Protein AF-A0A3D0X3W5-F1 (afdb_monomer)

Solvent-accessible surface area (backbone atoms only — not comparable to full-atom values): 6819 Å² total; per-residue (Å²): 112,70,69,60,53,52,52,52,54,51,53,51,52,52,50,51,52,54,49,51,54,51,54,53,48,51,68,73,66,61,70,88,71,63,68,66,30,57,58,41,32,69,67,44,83,72,70,56,73,40,77,60,77,34,91,24,47,62,56,44,21,42,41,40,65,72,37,88,87,43,68,47,43,46,47,70,92,48,42,68,76,37,10,48,55,40,9,67,75,59,74,47,81,52,63,89,68,78,87,84,75,88,77,74,86,69,84,76,78,92,77,131

pLDDT: mean 82.41, std 9.09, range [55.47, 95.81]

Structure (mmCIF, N/CA/C/O backbone):
data_AF-A0A3D0X3W5-F1
#
_entry.id   AF-A0A3D0X3W5-F1
#
loop_
_atom_site.group_PDB
_atom_site.id
_atom_site.type_symbol
_atom_site.label_atom_id
_atom_site.label_alt_id
_atom_site.label_comp_id
_atom_site.label_asym_id
_atom_site.label_entity_id
_atom_site.label_seq_id
_atom_site.pdbx_PDB_ins_code
_atom_site.Cartn_x
_atom_site.Cartn_y
_atom_site.Cartn_z
_atom_site.occupancy
_atom_site.B_iso_or_equiv
_atom_site.auth_seq_id
_atom_site.auth_comp_id
_atom_site.auth_asym_id
_atom_site.auth_atom_id
_atom_site.pdbx_PDB_model_num
ATOM 1 N N . MET A 1 1 ? 36.305 -11.140 -34.560 1.00 62.81 1 MET A N 1
ATOM 2 C CA . MET A 1 1 ? 35.944 -9.708 -34.452 1.00 62.81 1 MET A CA 1
ATOM 3 C C . MET A 1 1 ? 34.606 -9.426 -35.133 1.00 62.81 1 MET A C 1
ATOM 5 O O . MET A 1 1 ? 33.685 -9.009 -34.451 1.00 62.81 1 MET A O 1
ATOM 9 N N . GLU A 1 2 ? 34.438 -9.756 -36.416 1.00 80.56 2 GLU A N 1
ATOM 10 C CA . GLU A 1 2 ? 33.206 -9.488 -37.187 1.00 80.56 2 GLU A CA 1
ATOM 11 C C . GLU A 1 2 ? 31.929 -10.145 -36.622 1.00 80.56 2 GLU A C 1
ATOM 13 O O . GLU A 1 2 ? 30.927 -9.471 -36.397 1.00 80.56 2 GLU A O 1
ATOM 18 N N . LYS A 1 3 ? 31.982 -11.438 -36.263 1.00 85.44 3 LYS A N 1
ATOM 19 C CA . LYS A 1 3 ? 30.829 -12.138 -35.660 1.00 85.44 3 LYS A CA 1
ATOM 20 C C . LYS A 1 3 ? 30.386 -11.551 -34.312 1.00 85.44 3 LYS A C 1
ATOM 22 O O . LYS A 1 3 ? 29.204 -11.594 -33.995 1.00 85.44 3 LYS A O 1
ATOM 27 N N . ALA A 1 4 ? 31.317 -10.994 -33.534 1.00 85.94 4 ALA A N 1
ATOM 28 C CA . ALA A 1 4 ? 31.004 -10.398 -32.235 1.00 85.94 4 ALA A CA 1
ATOM 29 C C . ALA A 1 4 ? 30.229 -9.080 -32.390 1.00 85.94 4 ALA A C 1
ATOM 31 O O . ALA A 1 4 ? 29.262 -8.858 -31.669 1.00 85.94 4 ALA A O 1
ATOM 32 N N . MET A 1 5 ? 30.587 -8.249 -33.375 1.00 86.38 5 MET A N 1
ATOM 33 C CA . MET A 1 5 ? 29.818 -7.042 -33.701 1.00 86.38 5 MET A CA 1
ATOM 34 C C . MET A 1 5 ? 28.397 -7.373 -34.168 1.00 86.38 5 MET A C 1
ATOM 36 O O . MET A 1 5 ? 27.447 -6.724 -33.741 1.00 86.38 5 MET A O 1
ATOM 40 N N . LEU A 1 6 ? 28.244 -8.405 -35.002 1.00 91.69 6 LEU A N 1
ATOM 41 C CA . LEU A 1 6 ? 26.942 -8.828 -35.523 1.00 91.69 6 LEU A CA 1
ATOM 42 C C . LEU A 1 6 ? 25.993 -9.257 -34.391 1.00 91.69 6 LEU A C 1
ATOM 44 O O . LEU A 1 6 ? 24.839 -8.838 -34.360 1.00 91.69 6 LEU A O 1
ATOM 48 N N . ILE A 1 7 ? 26.500 -10.013 -33.411 1.00 92.88 7 ILE A N 1
ATOM 49 C CA . ILE A 1 7 ? 25.741 -10.419 -32.216 1.00 92.88 7 ILE A CA 1
ATOM 50 C C . ILE A 1 7 ? 25.281 -9.200 -31.405 1.00 92.88 7 ILE A C 1
ATOM 52 O O . ILE A 1 7 ? 24.125 -9.145 -30.992 1.00 92.88 7 ILE A O 1
ATOM 56 N N . ILE A 1 8 ? 26.155 -8.208 -31.206 1.00 93.44 8 ILE A N 1
ATOM 57 C CA . ILE A 1 8 ? 25.822 -6.985 -30.459 1.00 93.44 8 ILE A CA 1
ATOM 58 C C . ILE A 1 8 ? 24.713 -6.204 -31.172 1.00 93.44 8 ILE A C 1
ATOM 60 O O . ILE A 1 8 ? 23.746 -5.799 -30.532 1.00 93.44 8 ILE A O 1
ATOM 64 N N . VAL A 1 9 ? 24.806 -6.040 -32.493 1.00 94.00 9 VAL A N 1
ATOM 65 C CA . VAL A 1 9 ? 23.787 -5.329 -33.282 1.00 94.00 9 VAL A CA 1
ATOM 66 C C . VAL A 1 9 ? 22.436 -6.040 -33.215 1.00 94.00 9 VAL A C 1
ATOM 68 O O . VAL A 1 9 ? 21.415 -5.385 -33.012 1.00 94.00 9 VAL A O 1
ATOM 71 N N . VAL A 1 10 ? 22.416 -7.372 -33.325 1.00 94.31 10 VAL A N 1
ATOM 72 C CA . VAL A 1 10 ? 21.169 -8.146 -33.215 1.00 94.31 10 VAL A CA 1
ATOM 73 C C . VAL A 1 10 ? 20.562 -8.016 -31.817 1.00 94.31 10 VAL A C 1
ATOM 75 O O . VAL A 1 10 ? 19.370 -7.744 -31.703 1.00 94.31 10 VAL A O 1
ATOM 78 N N . LEU A 1 11 ? 21.359 -8.141 -30.753 1.00 94.06 11 LEU A N 1
ATOM 79 C CA . LEU A 1 11 ? 20.872 -8.010 -29.374 1.00 94.06 11 LEU A CA 1
ATOM 80 C C . LEU A 1 11 ? 20.316 -6.611 -29.082 1.00 94.06 11 LEU A C 1
ATOM 82 O O . LEU A 1 11 ? 19.251 -6.492 -28.478 1.00 94.06 11 LEU A O 1
ATOM 86 N N . VAL A 1 12 ? 20.995 -5.559 -29.547 1.00 94.75 12 VAL A N 1
ATOM 87 C CA . VAL A 1 12 ? 20.523 -4.173 -29.401 1.00 94.75 12 VAL A CA 1
ATOM 88 C C . VAL A 1 12 ? 19.244 -3.947 -30.203 1.00 94.75 12 VAL A C 1
ATOM 90 O O . VAL A 1 12 ? 18.305 -3.350 -29.683 1.00 94.75 12 VAL A O 1
ATOM 93 N N . GLY A 1 13 ? 19.164 -4.456 -31.435 1.00 94.94 13 GLY A N 1
ATOM 94 C CA . GLY A 1 13 ? 17.965 -4.339 -32.268 1.00 94.94 13 GLY A CA 1
ATOM 95 C C . GLY A 1 13 ? 16.754 -5.022 -31.636 1.00 94.94 13 GLY A C 1
ATOM 96 O O . GLY A 1 13 ? 15.687 -4.422 -31.527 1.00 94.94 13 GLY A O 1
ATOM 97 N N . VAL A 1 14 ? 16.933 -6.246 -31.141 1.00 95.50 14 VAL A N 1
ATOM 98 C CA . VAL A 1 14 ? 15.883 -6.993 -30.439 1.00 95.50 14 VAL A CA 1
ATOM 99 C C . VAL A 1 14 ? 15.455 -6.262 -29.162 1.00 95.50 14 VAL A C 1
ATOM 101 O O . VAL A 1 14 ? 14.260 -6.059 -28.945 1.00 95.50 14 VAL A O 1
ATOM 104 N N . GLY A 1 15 ? 16.409 -5.796 -28.350 1.00 95.31 15 GLY A N 1
ATOM 105 C CA . GLY A 1 15 ? 16.123 -5.028 -27.136 1.00 95.31 15 GLY A CA 1
ATOM 106 C C . GLY A 1 15 ? 15.373 -3.723 -27.414 1.00 95.31 15 GLY A C 1
ATOM 107 O O . GLY A 1 15 ? 14.411 -3.409 -26.716 1.00 95.31 15 GLY A O 1
ATOM 108 N N . ALA A 1 16 ? 15.754 -2.992 -28.463 1.00 95.56 16 ALA A N 1
ATOM 109 C CA . ALA A 1 16 ? 15.083 -1.759 -28.866 1.00 95.56 16 ALA A CA 1
ATOM 110 C C . ALA A 1 16 ? 13.644 -2.018 -29.332 1.00 95.56 16 ALA A C 1
ATOM 112 O O . ALA A 1 16 ? 12.732 -1.300 -28.924 1.00 95.56 16 ALA A O 1
ATOM 113 N N . VAL A 1 17 ? 13.417 -3.067 -30.129 1.00 95.81 17 VAL A N 1
ATOM 114 C CA . VAL A 1 17 ? 12.072 -3.439 -30.596 1.00 95.81 17 VAL A CA 1
ATOM 115 C C . VAL A 1 17 ? 11.173 -3.806 -29.417 1.00 95.81 17 VAL A C 1
ATOM 117 O O . VAL A 1 17 ? 10.098 -3.224 -29.270 1.00 95.81 17 VAL A O 1
ATOM 120 N N . PHE A 1 18 ? 11.615 -4.706 -28.535 1.00 94.62 18 PHE A N 1
ATOM 121 C CA . PHE A 1 18 ? 10.828 -5.078 -27.356 1.00 94.62 18 PHE A CA 1
ATOM 122 C C . PHE A 1 18 ? 10.623 -3.898 -26.399 1.00 94.62 18 PHE A C 1
ATOM 124 O O . PHE A 1 18 ? 9.524 -3.728 -25.873 1.00 94.62 18 PHE A O 1
ATOM 131 N N . GLY A 1 19 ? 11.631 -3.042 -26.221 1.00 94.88 19 GLY A N 1
ATOM 132 C CA . GLY A 1 19 ? 11.532 -1.838 -25.397 1.00 94.88 19 GLY A CA 1
ATOM 133 C C . GLY A 1 19 ? 10.482 -0.852 -25.908 1.00 94.88 19 GLY A C 1
ATOM 134 O O . GLY A 1 19 ? 9.650 -0.387 -25.132 1.00 94.88 19 GLY A O 1
ATOM 135 N N . VAL A 1 20 ? 10.461 -0.573 -27.216 1.00 95.31 20 VAL A N 1
ATOM 136 C CA . VAL A 1 20 ? 9.463 0.321 -27.830 1.00 95.31 20 VAL A CA 1
ATOM 137 C C . VAL A 1 20 ? 8.059 -0.268 -27.720 1.00 95.31 20 VAL A C 1
ATOM 139 O O . VAL A 1 20 ? 7.125 0.444 -27.350 1.00 95.31 20 VAL A O 1
ATOM 142 N N . VAL A 1 21 ? 7.899 -1.566 -27.985 1.00 94.38 21 VAL A N 1
ATOM 143 C CA . VAL A 1 21 ? 6.599 -2.244 -27.866 1.00 94.38 21 VAL A CA 1
ATOM 144 C C . VAL A 1 21 ? 6.075 -2.177 -26.428 1.00 94.38 21 VAL A C 1
ATOM 146 O O . VAL A 1 21 ? 4.917 -1.811 -26.223 1.00 94.38 21 VAL A O 1
ATOM 149 N N . LEU A 1 22 ? 6.920 -2.452 -25.428 1.00 91.88 22 LEU A N 1
ATOM 150 C CA . LEU A 1 22 ? 6.548 -2.357 -24.012 1.00 91.88 22 LEU A CA 1
ATOM 151 C C . LEU A 1 22 ? 6.230 -0.919 -23.589 1.00 91.88 22 LEU A C 1
ATOM 153 O O . LEU A 1 22 ? 5.262 -0.703 -22.865 1.00 91.88 22 LEU A O 1
ATOM 157 N N . ALA A 1 23 ? 6.987 0.073 -24.065 1.00 91.69 23 ALA A N 1
ATOM 158 C CA . ALA A 1 23 ? 6.729 1.481 -23.765 1.00 91.69 23 ALA A CA 1
ATOM 159 C C . ALA A 1 23 ? 5.373 1.950 -24.321 1.00 91.69 23 ALA A C 1
ATOM 161 O O . ALA A 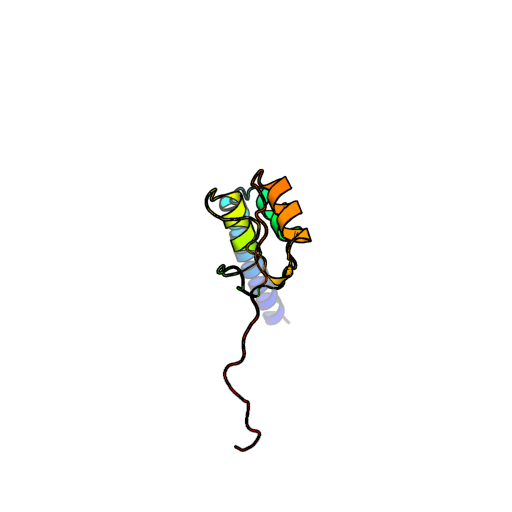1 23 ? 4.614 2.635 -23.630 1.00 91.69 23 ALA A O 1
ATOM 162 N N . LEU A 1 24 ? 5.038 1.545 -25.550 1.00 91.00 24 LEU A N 1
ATOM 163 C CA . LEU A 1 24 ? 3.740 1.836 -26.161 1.00 91.00 24 LEU A CA 1
ATOM 164 C C . LEU A 1 24 ? 2.598 1.115 -25.440 1.00 91.00 24 LEU A C 1
ATOM 166 O O . LEU A 1 24 ? 1.555 1.724 -25.197 1.00 91.00 24 LEU A O 1
ATOM 170 N N . ALA A 1 25 ? 2.796 -0.151 -25.065 1.00 88.56 25 ALA A N 1
ATOM 171 C CA . ALA A 1 25 ? 1.821 -0.904 -24.285 1.00 88.56 25 ALA A CA 1
ATOM 172 C C . ALA A 1 25 ? 1.572 -0.242 -22.922 1.00 88.56 25 ALA A C 1
ATOM 174 O O . ALA A 1 25 ? 0.423 0.024 -22.584 1.00 88.56 25 ALA A O 1
ATOM 175 N N . ASN A 1 26 ? 2.627 0.121 -22.188 1.00 86.56 26 ASN A N 1
ATOM 176 C CA . ASN A 1 26 ? 2.507 0.775 -20.885 1.00 86.56 26 ASN A CA 1
ATOM 177 C C . ASN A 1 26 ? 1.723 2.093 -20.976 1.00 8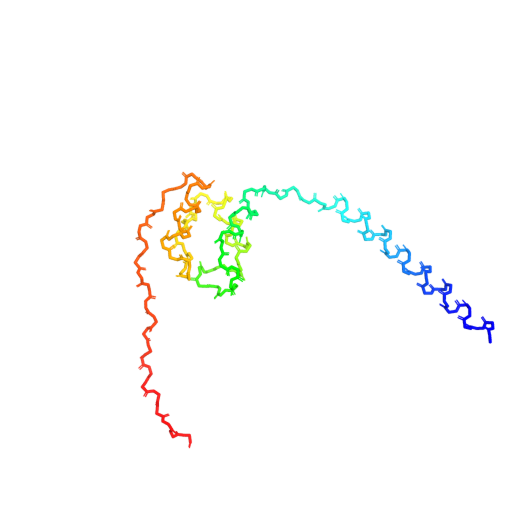6.56 26 ASN A C 1
ATOM 179 O O . ASN A 1 26 ? 0.838 2.347 -20.170 1.00 86.56 26 ASN A O 1
ATOM 183 N N . LYS A 1 27 ? 1.979 2.911 -22.005 1.00 82.56 27 LYS A N 1
ATOM 184 C CA . LYS A 1 27 ? 1.252 4.175 -22.196 1.00 82.56 27 LYS A CA 1
ATOM 185 C C . LYS A 1 27 ? -0.216 3.968 -22.583 1.00 82.56 27 LYS A C 1
ATOM 187 O O . LYS A 1 27 ? -1.060 4.769 -22.198 1.00 82.56 27 LYS A O 1
ATOM 192 N N . LYS A 1 28 ? -0.525 2.927 -23.363 1.00 80.25 28 LYS A N 1
ATOM 193 C CA . LYS A 1 28 ? -1.890 2.655 -23.842 1.00 80.25 28 LYS A CA 1
ATOM 194 C C . LYS A 1 28 ? -2.761 1.952 -22.796 1.00 80.25 28 LYS A C 1
ATOM 196 O O . LYS A 1 28 ? -3.965 2.177 -22.782 1.00 80.25 28 LYS A O 1
ATOM 201 N N . PHE A 1 29 ? -2.163 1.124 -21.942 1.00 75.56 29 PHE A N 1
ATOM 202 C CA . PHE A 1 29 ? -2.845 0.382 -20.877 1.00 75.56 29 PHE A CA 1
ATOM 203 C C . PHE A 1 29 ? -2.656 1.003 -19.488 1.00 75.56 29 PHE A C 1
ATOM 205 O O . PHE A 1 29 ? -2.986 0.363 -18.494 1.00 75.56 29 PHE A O 1
ATOM 212 N N . ALA A 1 30 ? -2.139 2.234 -19.407 1.00 67.94 30 ALA A N 1
ATOM 213 C CA . ALA A 1 30 ? -2.075 2.981 -18.159 1.00 67.94 30 ALA A CA 1
ATOM 214 C C . ALA A 1 30 ? -3.503 3.214 -17.642 1.00 67.94 30 ALA A C 1
ATOM 216 O O . ALA A 1 30 ? -4.219 4.102 -18.105 1.00 67.94 30 ALA A O 1
ATOM 217 N N . MET A 1 31 ? -3.927 2.362 -16.713 1.00 65.44 31 MET A N 1
ATOM 218 C CA . MET A 1 31 ? -5.196 2.486 -16.017 1.00 65.44 31 MET A CA 1
ATOM 219 C C . MET A 1 31 ? -5.094 3.656 -15.040 1.00 65.44 31 MET A C 1
ATOM 221 O O . MET A 1 31 ? -4.088 3.798 -14.345 1.00 65.44 31 MET A O 1
ATOM 225 N N . ALA A 1 32 ? -6.115 4.511 -15.005 1.00 62.50 32 ALA A N 1
ATOM 226 C CA . ALA A 1 32 ? -6.184 5.593 -14.034 1.00 62.50 32 ALA A CA 1
ATOM 227 C C . ALA A 1 32 ? -6.390 4.987 -12.640 1.00 62.50 32 ALA A C 1
ATOM 229 O O . ALA A 1 32 ? -7.506 4.631 -12.273 1.00 62.50 32 ALA A O 1
ATOM 230 N N . VAL A 1 33 ? -5.300 4.818 -11.893 1.00 63.75 33 VAL A N 1
ATOM 231 C CA . VAL A 1 33 ? -5.360 4.390 -10.494 1.00 63.75 33 VAL A CA 1
ATOM 232 C C . VAL A 1 33 ? -5.878 5.567 -9.677 1.00 63.75 33 VAL A C 1
ATOM 234 O O . VAL A 1 33 ? -5.360 6.680 -9.793 1.00 63.75 33 VAL A O 1
ATOM 237 N N . ASN A 1 34 ? -6.918 5.342 -8.874 1.00 72.44 34 ASN A N 1
ATOM 238 C CA . ASN A 1 34 ? -7.429 6.362 -7.968 1.00 72.44 34 ASN A CA 1
ATOM 239 C C . ASN A 1 34 ? -6.310 6.741 -6.972 1.00 72.44 34 ASN A C 1
ATOM 241 O O . ASN A 1 34 ? -5.810 5.853 -6.277 1.00 72.44 34 ASN A O 1
ATOM 245 N N . PRO A 1 35 ? -5.892 8.020 -6.889 1.00 78.88 35 PRO A N 1
ATOM 246 C CA . PRO A 1 35 ? -4.775 8.435 -6.035 1.00 78.88 35 PRO A CA 1
ATOM 247 C C . PRO A 1 35 ? -4.991 8.092 -4.553 1.00 78.88 35 PRO A C 1
ATOM 249 O O . PRO A 1 35 ? -4.023 7.819 -3.848 1.00 78.88 35 PRO A O 1
ATOM 252 N N . LEU A 1 36 ? -6.249 7.995 -4.106 1.00 82.19 36 LEU A N 1
ATOM 253 C CA . LEU A 1 36 ? -6.608 7.595 -2.741 1.00 82.19 36 LEU A CA 1
ATOM 254 C C . LEU A 1 36 ? -6.117 6.186 -2.380 1.00 82.19 36 LEU A C 1
ATOM 256 O O . LEU A 1 36 ? -5.790 5.920 -1.226 1.00 82.19 36 LEU A O 1
ATOM 260 N N . ILE A 1 37 ? -6.029 5.280 -3.358 1.00 85.50 37 ILE A N 1
ATOM 261 C CA . ILE A 1 37 ? -5.555 3.906 -3.140 1.00 85.50 37 ILE A CA 1
ATOM 262 C C . ILE A 1 37 ? -4.085 3.925 -2.715 1.00 85.50 37 ILE A C 1
ATOM 264 O O . ILE A 1 37 ? -3.702 3.221 -1.781 1.00 85.50 37 ILE A O 1
ATOM 268 N N . HIS A 1 38 ? -3.271 4.769 -3.355 1.00 84.31 38 HIS A N 1
ATOM 269 C CA . HIS A 1 38 ? -1.861 4.917 -3.004 1.00 84.31 38 HIS A CA 1
ATOM 270 C C . HIS A 1 38 ? -1.675 5.534 -1.617 1.00 84.31 38 HIS A C 1
ATOM 272 O O . HIS A 1 38 ? -0.855 5.041 -0.845 1.00 84.31 38 HIS A O 1
ATOM 278 N N . GLU A 1 39 ? -2.465 6.549 -1.264 1.00 85.50 39 GLU A N 1
ATOM 279 C CA . GLU A 1 39 ? -2.409 7.169 0.067 1.00 85.50 39 GLU A CA 1
ATOM 280 C C . GLU A 1 39 ? -2.748 6.164 1.178 1.00 85.50 39 GLU A C 1
ATOM 282 O O . GLU A 1 39 ? -2.045 6.067 2.187 1.00 85.50 39 GLU A O 1
ATOM 287 N N . VAL A 1 40 ? -3.782 5.345 0.969 1.00 86.00 40 VAL A N 1
ATOM 288 C CA . VAL A 1 40 ? -4.152 4.275 1.904 1.00 86.00 40 VAL A CA 1
ATOM 289 C C . VAL A 1 40 ? -3.061 3.197 1.977 1.00 86.00 40 VAL A C 1
ATOM 291 O O . VAL A 1 40 ? -2.720 2.739 3.072 1.00 86.00 40 VAL A O 1
ATOM 294 N N . GLU A 1 41 ? -2.471 2.804 0.844 1.00 85.94 41 GLU A N 1
ATOM 295 C CA . GLU A 1 41 ? -1.371 1.830 0.788 1.00 85.94 41 GLU A CA 1
ATOM 296 C C . GLU A 1 41 ? -0.117 2.298 1.541 1.00 85.94 41 GLU A C 1
ATOM 298 O O . GLU A 1 41 ? 0.564 1.486 2.175 1.00 85.94 41 GLU A O 1
ATOM 303 N N . GLU A 1 42 ? 0.200 3.591 1.507 1.00 87.25 42 GLU A N 1
ATOM 304 C CA . GLU A 1 42 ? 1.354 4.151 2.217 1.00 87.25 42 GLU A CA 1
ATOM 305 C C . GLU A 1 42 ? 1.197 4.150 3.736 1.00 87.25 42 GLU A C 1
ATOM 307 O O . GLU A 1 42 ? 2.184 3.987 4.456 1.00 87.25 42 GLU A O 1
ATOM 312 N N . ILE A 1 43 ? -0.032 4.281 4.227 1.00 87.06 43 ILE A N 1
ATOM 313 C CA . ILE A 1 43 ? -0.341 4.254 5.662 1.00 87.06 43 ILE A CA 1
ATOM 314 C C . ILE A 1 43 ? -0.360 2.818 6.199 1.00 87.06 43 ILE A C 1
ATOM 316 O O . ILE A 1 43 ? -0.104 2.580 7.384 1.0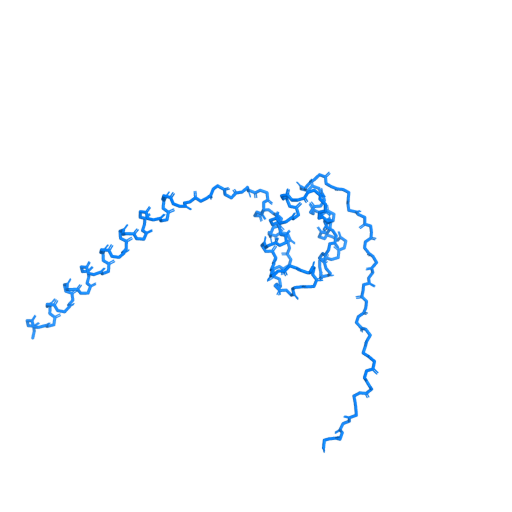0 87.06 43 ILE A O 1
ATOM 320 N N . LEU A 1 44 ? -0.647 1.844 5.335 1.00 86.00 44 LEU A N 1
ATOM 321 C CA . LEU A 1 44 ? -0.605 0.430 5.682 1.00 86.00 44 LEU A CA 1
ATOM 322 C C . LEU A 1 44 ? 0.838 -0.026 5.974 1.00 86.00 44 LEU A C 1
ATOM 324 O O . LEU A 1 44 ? 1.785 0.404 5.323 1.00 86.00 44 LEU A O 1
ATOM 328 N N . PRO A 1 45 ? 1.041 -0.991 6.889 1.00 83.25 45 PRO A N 1
ATOM 329 C CA . PRO A 1 45 ? 2.376 -1.453 7.288 1.00 83.25 45 PRO A CA 1
ATOM 330 C C . PRO A 1 45 ? 3.125 -2.275 6.214 1.00 83.25 45 PRO A C 1
ATOM 332 O O . PRO A 1 45 ? 4.133 -2.901 6.529 1.00 83.25 45 PRO A O 1
ATOM 335 N N . LYS A 1 46 ? 2.618 -2.341 4.970 1.00 84.94 46 LYS A N 1
ATOM 336 C CA . LYS A 1 46 ? 3.176 -3.061 3.799 1.00 84.94 46 LYS A CA 1
ATOM 337 C C . LYS A 1 46 ? 3.632 -4.510 4.051 1.00 84.94 46 LYS A C 1
ATOM 339 O O . LYS A 1 46 ? 4.410 -5.067 3.286 1.00 84.94 46 LYS A O 1
ATOM 344 N N . GLY A 1 47 ? 3.102 -5.159 5.088 1.00 81.56 47 GLY A N 1
ATOM 345 C CA . GLY A 1 47 ? 3.551 -6.481 5.534 1.00 81.56 47 GLY A CA 1
ATOM 346 C C . GLY A 1 47 ? 3.002 -7.676 4.749 1.00 81.56 47 GLY A C 1
ATOM 347 O O . GLY A 1 47 ? 3.330 -8.800 5.105 1.00 81.56 47 GLY A O 1
ATOM 348 N N . GLN A 1 48 ? 2.128 -7.463 3.753 1.00 84.94 48 GLN A N 1
ATOM 349 C CA . GLN A 1 48 ? 1.544 -8.506 2.880 1.00 84.94 48 GLN A CA 1
ATOM 350 C C . GLN A 1 48 ? 1.055 -9.771 3.625 1.00 84.94 48 GLN A C 1
ATOM 352 O O . GLN A 1 48 ? 1.114 -10.884 3.117 1.00 84.94 48 GLN A O 1
ATOM 357 N N . CYS A 1 49 ? 0.564 -9.601 4.856 1.00 87.62 49 CYS A N 1
ATOM 358 C CA . CYS A 1 49 ? 0.306 -10.710 5.778 1.00 87.62 49 CYS A CA 1
ATOM 359 C C . CYS A 1 49 ? -1.030 -11.439 5.559 1.00 87.62 49 CYS A C 1
ATOM 361 O O . CYS A 1 49 ? -1.287 -12.442 6.216 1.00 87.62 49 CYS A O 1
ATOM 363 N N . GLY A 1 50 ? -1.919 -10.907 4.713 1.00 83.81 50 GLY A N 1
ATOM 364 C CA . GLY A 1 50 ? -3.230 -11.500 4.424 1.00 83.81 50 GLY A CA 1
ATOM 365 C C . GLY A 1 50 ? -4.218 -11.554 5.599 1.00 83.81 50 GLY A C 1
ATOM 366 O O . GLY A 1 50 ? -5.321 -12.067 5.441 1.00 83.81 50 GLY A O 1
ATOM 367 N N . ALA A 1 51 ? -3.877 -11.005 6.771 1.00 83.62 51 ALA A N 1
ATOM 368 C CA . ALA A 1 51 ? -4.718 -11.080 7.971 1.00 83.62 51 ALA A CA 1
ATOM 369 C C . ALA A 1 51 ? -6.081 -10.370 7.826 1.00 83.62 51 ALA A C 1
ATOM 371 O O . ALA A 1 51 ? -7.017 -10.679 8.560 1.00 83.62 51 ALA A O 1
ATOM 372 N N . CYS A 1 52 ? -6.190 -9.437 6.877 1.00 83.31 52 CYS A N 1
ATOM 373 C CA . CYS A 1 52 ? -7.428 -8.746 6.519 1.00 83.31 52 CYS A CA 1
ATOM 374 C C . CYS A 1 52 ? -8.318 -9.528 5.532 1.00 83.31 52 CYS A C 1
ATOM 376 O O . CYS A 1 52 ? -9.404 -9.056 5.218 1.00 83.31 52 CYS A O 1
ATOM 378 N N . GLY A 1 53 ? -7.885 -10.695 5.035 1.00 83.44 53 GLY A N 1
ATOM 379 C CA . GLY A 1 53 ? -8.623 -11.499 4.049 1.00 83.44 53 GLY A CA 1
ATOM 380 C C . GLY A 1 53 ? -8.3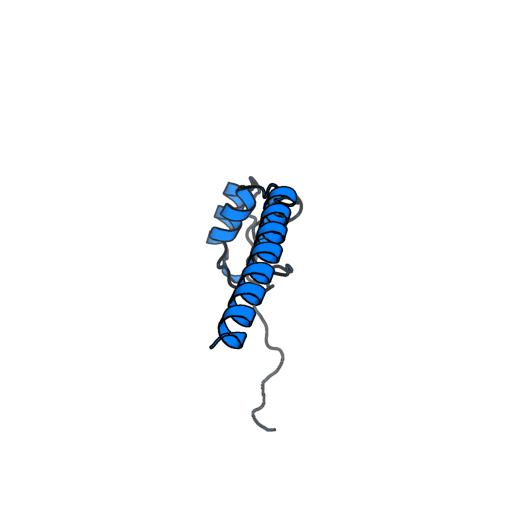31 -11.156 2.583 1.00 83.44 53 GLY A C 1
ATOM 381 O O . GLY A 1 53 ? -8.860 -11.812 1.691 1.00 83.44 53 GLY A O 1
ATOM 382 N N . PHE A 1 54 ? -7.459 -10.176 2.324 1.00 88.31 54 PHE A N 1
ATOM 383 C CA . PHE A 1 54 ? -7.052 -9.763 0.978 1.00 88.31 54 PHE A CA 1
ATOM 384 C C . PHE A 1 54 ? -5.642 -10.253 0.633 1.00 88.31 54 PHE A C 1
ATOM 386 O O . PHE A 1 54 ? -4.790 -10.400 1.510 1.00 88.31 54 PHE A O 1
ATOM 393 N N . ALA A 1 55 ? -5.374 -10.445 -0.664 1.00 84.94 55 ALA A N 1
ATOM 394 C CA . ALA A 1 55 ? -4.098 -10.963 -1.172 1.00 84.94 55 ALA A CA 1
ATOM 395 C C . ALA A 1 55 ? -2.877 -10.069 -0.862 1.00 84.94 55 ALA A C 1
ATOM 397 O O . ALA A 1 55 ? -1.743 -10.529 -0.942 1.00 84.94 55 ALA A O 1
ATOM 398 N N . GLY A 1 56 ? -3.085 -8.800 -0.494 1.00 87.94 56 GLY A N 1
ATOM 399 C CA . GLY A 1 56 ? -2.010 -7.884 -0.124 1.00 87.94 56 GLY A CA 1
ATOM 400 C C . GLY A 1 56 ? -2.519 -6.518 0.331 1.00 87.94 56 GLY A C 1
ATOM 401 O O . GLY A 1 56 ? -3.711 -6.226 0.241 1.00 87.94 56 GLY A O 1
ATOM 402 N N . CYS A 1 57 ? -1.600 -5.670 0.805 1.00 88.12 57 CYS A N 1
ATOM 403 C CA . CYS A 1 57 ? -1.921 -4.318 1.274 1.00 88.12 57 CYS A CA 1
ATOM 404 C C . CYS A 1 57 ? -2.515 -3.445 0.159 1.00 88.12 57 CYS A C 1
ATOM 406 O O . CYS A 1 57 ? -3.511 -2.782 0.411 1.00 88.12 57 CYS A O 1
ATOM 408 N N . ALA A 1 58 ? -1.985 -3.531 -1.066 1.00 87.88 58 ALA A N 1
ATOM 409 C CA . ALA A 1 58 ? -2.539 -2.838 -2.231 1.00 87.88 58 ALA A CA 1
ATOM 410 C C . ALA A 1 58 ? -3.985 -3.268 -2.531 1.00 87.88 58 ALA A C 1
ATOM 412 O O . ALA A 1 58 ? -4.852 -2.430 -2.725 1.00 87.88 58 ALA A O 1
ATOM 413 N N . LYS A 1 59 ? -4.286 -4.574 -2.470 1.00 87.44 59 LYS A N 1
ATOM 414 C CA . LYS A 1 59 ? -5.648 -5.085 -2.708 1.00 87.44 59 LYS A CA 1
ATOM 415 C C . LYS A 1 59 ? -6.634 -4.717 -1.611 1.00 87.44 59 LYS A C 1
ATOM 417 O O . LYS A 1 59 ? -7.802 -4.495 -1.896 1.00 87.44 59 LYS A O 1
ATOM 422 N N . TYR A 1 60 ? -6.163 -4.617 -0.373 1.00 87.69 60 TYR A N 1
ATOM 423 C CA . TYR A 1 60 ? -6.972 -4.066 0.705 1.00 87.69 60 TYR A CA 1
ATOM 424 C C . TYR A 1 60 ? -7.214 -2.559 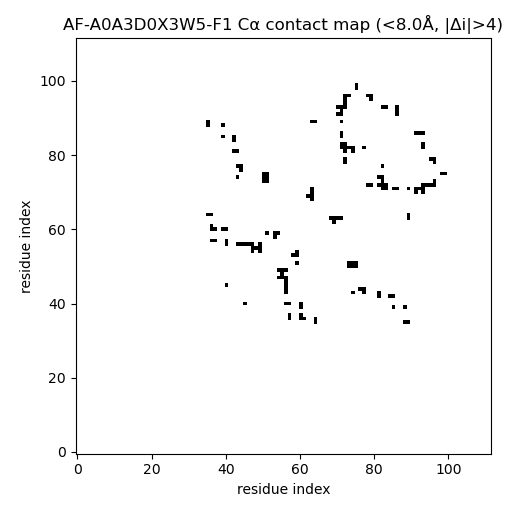0.529 1.00 87.69 60 TYR A C 1
ATOM 426 O O . TYR A 1 60 ? -8.326 -2.103 0.765 1.00 87.69 60 TYR A O 1
ATOM 434 N N . ALA A 1 61 ? -6.202 -1.800 0.094 1.00 88.38 61 ALA A N 1
ATOM 435 C CA . ALA A 1 61 ? -6.323 -0.369 -0.179 1.00 88.38 61 ALA A CA 1
ATOM 436 C C . ALA A 1 61 ? -7.292 -0.080 -1.339 1.00 88.38 61 ALA A C 1
ATOM 438 O O . ALA A 1 61 ? -8.121 0.815 -1.228 1.00 88.38 61 ALA A O 1
ATOM 439 N N . GLU A 1 62 ? -7.237 -0.873 -2.414 1.00 87.94 62 GLU A N 1
ATOM 440 C CA . GLU A 1 62 ? -8.216 -0.831 -3.508 1.00 87.94 62 GLU A CA 1
ATOM 441 C C . GLU A 1 62 ? -9.626 -1.111 -2.968 1.00 87.94 62 GLU A C 1
ATOM 443 O O . GLU A 1 62 ? -10.506 -0.263 -3.074 1.00 87.94 62 GLU A O 1
ATOM 448 N N . ALA A 1 63 ? -9.820 -2.245 -2.286 1.00 88.31 63 ALA A N 1
ATOM 449 C CA . ALA A 1 63 ? -11.133 -2.664 -1.799 1.00 88.31 63 ALA A CA 1
ATOM 450 C C . ALA A 1 63 ? -11.743 -1.689 -0.778 1.00 88.31 63 ALA A C 1
ATOM 452 O O . ALA A 1 63 ? -12.940 -1.429 -0.805 1.00 88.31 63 ALA A O 1
ATOM 453 N N . VAL A 1 64 ? -10.946 -1.107 0.124 1.00 87.44 64 VAL A N 1
ATOM 454 C CA . VAL A 1 64 ? -11.472 -0.150 1.111 1.00 87.44 64 VAL A CA 1
ATOM 455 C C . VAL A 1 64 ? -11.833 1.200 0.485 1.00 87.44 64 VAL A C 1
ATOM 457 O O . VAL A 1 64 ? -12.692 1.895 1.029 1.00 87.44 64 VAL A O 1
ATOM 460 N N . VAL A 1 65 ? -11.211 1.577 -0.634 1.00 86.81 65 VAL A N 1
ATOM 461 C CA . VAL A 1 65 ? -11.515 2.820 -1.358 1.00 86.81 65 VAL A CA 1
ATOM 462 C C . VAL A 1 65 ? -12.683 2.627 -2.328 1.00 86.81 65 VAL A C 1
ATOM 464 O O . VAL A 1 65 ? -13.538 3.504 -2.419 1.00 86.81 65 VAL A O 1
ATOM 467 N N . GLU A 1 66 ? -12.729 1.503 -3.041 1.00 86.56 66 GLU A N 1
ATOM 468 C CA . GLU A 1 66 ? -13.722 1.240 -4.089 1.00 86.56 66 GLU A CA 1
ATOM 469 C C . GLU A 1 66 ? -15.042 0.694 -3.533 1.00 86.56 66 GLU A C 1
ATOM 471 O O . GLU A 1 66 ? -16.109 1.156 -3.940 1.00 86.56 66 GLU A O 1
ATOM 476 N N . ASP A 1 67 ? -14.991 -0.233 -2.571 1.00 84.06 67 ASP A N 1
ATOM 477 C CA . ASP A 1 67 ? -16.187 -0.885 -2.041 1.00 84.06 67 ASP A CA 1
ATOM 478 C C . ASP A 1 67 ? -16.631 -0.236 -0.722 1.00 84.06 67 ASP A C 1
ATOM 480 O O . ASP A 1 67 ? -15.905 -0.294 0.277 1.00 84.06 67 ASP A O 1
ATOM 484 N N . PRO A 1 68 ? -17.840 0.347 -0.636 1.00 78.00 68 PRO A N 1
ATOM 485 C CA . PRO A 1 68 ? -18.333 0.975 0.590 1.00 78.00 68 PRO A CA 1
ATOM 486 C C . PRO A 1 68 ? -18.533 -0.022 1.742 1.00 78.00 68 PRO A C 1
ATOM 488 O O . PRO A 1 68 ? -18.391 0.369 2.900 1.00 78.00 68 PRO A O 1
ATOM 491 N N . ASP A 1 69 ? -18.778 -1.297 1.434 1.00 81.50 69 ASP A N 1
ATOM 492 C CA . ASP A 1 69 ? -19.041 -2.360 2.415 1.00 81.50 69 ASP A CA 1
ATOM 493 C C . ASP A 1 69 ? -17.77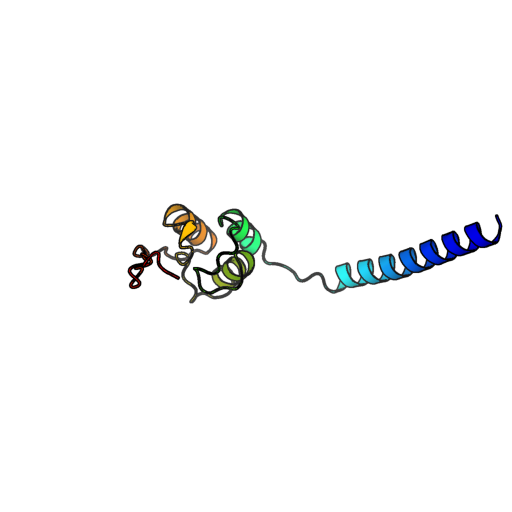5 -2.869 3.127 1.00 81.50 69 ASP A C 1
ATOM 495 O O . ASP A 1 69 ? -17.853 -3.555 4.149 1.00 81.50 69 ASP A O 1
ATOM 499 N N . VAL A 1 70 ? -16.585 -2.534 2.615 1.00 84.81 70 VAL A N 1
ATOM 500 C CA . VAL A 1 70 ? -15.315 -2.936 3.227 1.00 84.81 70 VAL A CA 1
ATOM 501 C C . VAL A 1 70 ? -14.970 -1.988 4.372 1.00 84.81 70 VAL A C 1
ATOM 503 O O . VAL A 1 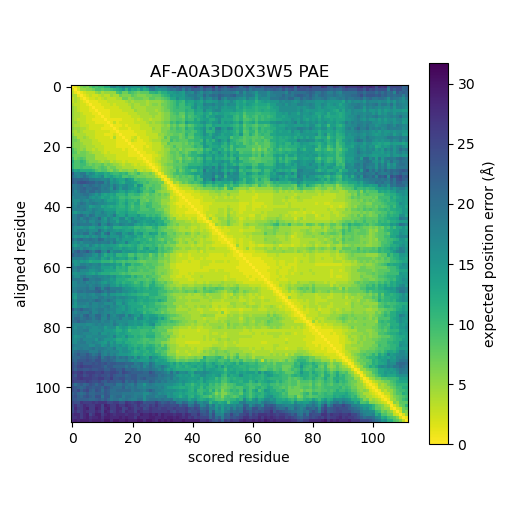70 ? -14.785 -0.780 4.178 1.00 84.81 70 VAL A O 1
ATOM 506 N N . ALA A 1 71 ? -14.856 -2.551 5.575 1.00 84.75 71 ALA A N 1
ATOM 507 C CA . ALA A 1 71 ? -14.543 -1.803 6.784 1.00 84.75 71 ALA A CA 1
ATOM 508 C C . ALA A 1 71 ? -13.064 -1.351 6.821 1.00 84.75 71 ALA A C 1
ATOM 510 O O . ALA A 1 71 ? -12.174 -2.141 6.499 1.00 84.75 71 ALA A O 1
ATOM 511 N N . PRO A 1 72 ? -12.764 -0.118 7.283 1.00 84.75 72 PRO A N 1
ATOM 512 C CA . PRO A 1 72 ? -11.400 0.424 7.328 1.00 84.75 72 PRO A CA 1
ATOM 513 C C . PRO A 1 72 ? -10.519 -0.167 8.445 1.00 84.75 72 PRO A C 1
ATOM 515 O O . PRO A 1 72 ? -9.313 0.081 8.490 1.00 84.75 72 PRO A O 1
ATOM 518 N N . ASN A 1 73 ? -11.087 -0.987 9.333 1.00 85.69 73 ASN A N 1
ATOM 519 C CA . ASN A 1 73 ? -10.446 -1.525 10.536 1.00 85.69 73 ASN A CA 1
ATOM 520 C C . ASN A 1 73 ? -9.907 -2.965 10.395 1.00 85.69 73 ASN A C 1
ATOM 522 O O . ASN A 1 73 ? -9.500 -3.568 11.387 1.00 85.69 73 ASN A O 1
ATOM 526 N N . LEU A 1 74 ? -9.866 -3.530 9.184 1.00 83.69 74 LEU A N 1
ATOM 527 C CA . LEU A 1 74 ? -9.496 -4.937 8.963 1.00 83.69 74 LEU A CA 1
ATOM 528 C C . LEU A 1 74 ? -7.982 -5.210 9.074 1.00 83.69 74 LEU A C 1
ATOM 530 O O . LEU A 1 74 ? -7.551 -6.367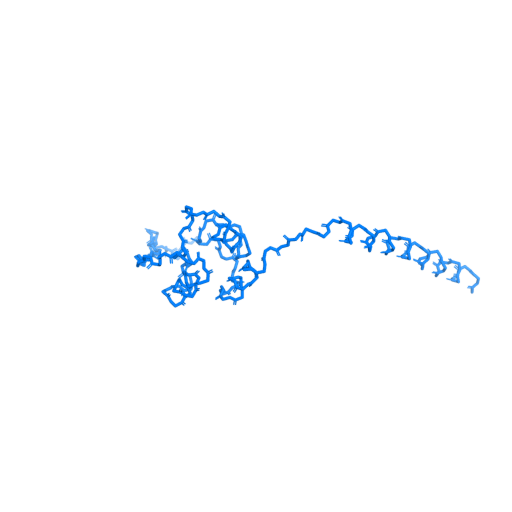 9.104 1.00 83.69 74 LEU A O 1
ATOM 534 N N . CYS A 1 75 ? -7.145 -4.171 9.154 1.00 85.19 75 CYS A N 1
ATOM 535 C CA . CYS A 1 75 ? -5.695 -4.313 9.280 1.00 85.19 75 CYS A CA 1
ATOM 536 C C . CYS A 1 75 ? -5.267 -4.685 10.715 1.00 85.19 75 CYS A C 1
ATOM 538 O O . CYS A 1 75 ? -4.932 -3.827 11.532 1.00 85.19 75 CYS A O 1
ATOM 540 N N . VAL A 1 76 ? -5.190 -5.988 11.000 1.00 81.62 76 VAL A N 1
ATOM 541 C CA . VAL A 1 76 ? -4.729 -6.538 12.293 1.00 81.62 76 VAL A CA 1
ATOM 542 C C . VAL A 1 76 ? -3.364 -5.990 12.767 1.00 81.62 76 VAL A C 1
ATOM 544 O O . VAL A 1 76 ? -3.270 -5.609 13.936 1.00 81.62 76 VAL A O 1
ATOM 547 N N . PRO A 1 77 ? -2.302 -5.905 11.930 1.00 82.88 77 PRO A N 1
ATOM 548 C CA . PRO A 1 77 ? -1.014 -5.367 12.384 1.00 82.88 77 PRO A CA 1
ATOM 549 C C . PRO A 1 77 ? -1.027 -3.845 12.595 1.00 82.88 77 PRO A C 1
ATOM 551 O O . PRO A 1 77 ? -0.276 -3.350 13.431 1.00 82.88 77 PRO A O 1
ATOM 554 N N . GLY A 1 78 ? -1.871 -3.111 11.861 1.00 79.19 78 GLY A N 1
ATOM 555 C CA . GLY A 1 78 ? -1.971 -1.651 11.937 1.00 79.19 78 GLY A CA 1
ATOM 556 C C . GLY A 1 78 ? -2.785 -1.138 13.129 1.00 79.19 78 GLY A C 1
ATOM 557 O O . GLY A 1 78 ? -2.538 -0.031 13.608 1.00 79.19 78 GLY A O 1
ATOM 558 N N . LYS A 1 79 ? -3.707 -1.962 13.651 1.00 82.62 79 LYS A N 1
ATOM 559 C CA . LYS A 1 79 ? -4.575 -1.643 14.800 1.00 82.62 79 LYS A CA 1
ATOM 560 C C . LYS A 1 79 ? -5.321 -0.304 14.606 1.00 82.62 79 LYS A C 1
ATOM 562 O O . LYS A 1 79 ? -5.514 0.154 13.481 1.00 82.62 79 LYS A O 1
ATOM 567 N N . ALA A 1 80 ? -5.755 0.314 15.707 1.00 82.69 80 ALA A N 1
ATOM 568 C CA . ALA A 1 80 ? -6.551 1.541 15.707 1.00 82.69 80 ALA A CA 1
ATOM 569 C C . ALA A 1 80 ? -5.876 2.713 14.970 1.00 82.69 80 ALA A C 1
ATOM 571 O O . ALA A 1 80 ? -6.533 3.388 14.190 1.00 82.69 80 ALA A O 1
ATOM 572 N N . ALA A 1 81 ? -4.560 2.897 15.130 1.00 84.31 81 ALA A N 1
ATOM 573 C CA . ALA A 1 81 ? -3.843 4.025 14.528 1.00 84.31 81 ALA A CA 1
ATOM 574 C C . ALA A 1 81 ? -3.879 4.026 12.988 1.00 84.31 81 ALA A C 1
ATOM 576 O O . ALA A 1 81 ? -3.893 5.088 12.368 1.00 84.31 81 ALA A O 1
ATOM 577 N N . VAL A 1 82 ? -3.874 2.845 12.360 1.00 85.25 82 VAL A N 1
ATOM 578 C CA . VAL A 1 82 ? -4.037 2.728 10.903 1.00 85.25 82 VAL A CA 1
ATOM 579 C C . VAL A 1 82 ? -5.515 2.803 10.523 1.00 85.25 82 VAL A C 1
ATOM 581 O O . VAL A 1 82 ? -5.848 3.457 9.542 1.00 85.25 82 VAL A O 1
ATOM 584 N N . ALA A 1 83 ? -6.406 2.199 11.314 1.00 84.88 83 ALA A N 1
ATOM 585 C CA . ALA A 1 83 ? -7.845 2.232 11.055 1.00 84.88 83 ALA A CA 1
ATOM 586 C C . ALA A 1 83 ? -8.423 3.659 11.045 1.00 84.88 83 ALA A C 1
ATOM 588 O O . ALA A 1 83 ? -9.221 3.971 10.167 1.00 84.88 83 ALA A O 1
ATOM 589 N N . GLU A 1 84 ? -8.001 4.527 11.971 1.00 84.50 84 GLU A N 1
ATOM 590 C CA . GLU A 1 84 ? -8.433 5.932 12.042 1.00 84.50 84 GLU A CA 1
ATOM 591 C C . GLU A 1 84 ? -8.021 6.714 10.795 1.00 84.50 84 GLU A C 1
ATOM 593 O O . GLU A 1 84 ? -8.858 7.332 10.147 1.00 84.50 84 GLU A O 1
ATOM 598 N N . LYS A 1 85 ? -6.753 6.608 10.392 1.00 84.88 85 LYS A N 1
ATOM 599 C CA . LYS A 1 85 ? -6.240 7.298 9.201 1.00 84.88 85 LYS A CA 1
ATOM 600 C C . LYS A 1 85 ? -6.903 6.818 7.912 1.00 84.88 85 LYS A C 1
ATOM 602 O O . LYS A 1 85 ? -7.215 7.614 7.034 1.00 84.88 85 LYS A O 1
ATOM 607 N N . VAL A 1 86 ? -7.136 5.510 7.787 1.00 85.31 86 VAL A N 1
ATOM 608 C CA . VAL A 1 86 ? -7.837 4.951 6.621 1.00 85.31 86 VAL A CA 1
ATOM 609 C C . VAL A 1 86 ? -9.301 5.397 6.611 1.00 85.31 86 VAL A C 1
ATOM 611 O O . VAL A 1 86 ? -9.831 5.705 5.547 1.00 85.31 86 VAL A O 1
ATOM 614 N N . ALA A 1 87 ? -9.950 5.490 7.772 1.00 85.31 87 ALA A N 1
ATOM 615 C CA . ALA A 1 87 ? -11.300 6.033 7.912 1.00 85.31 87 ALA A CA 1
ATOM 616 C C . ALA A 1 87 ? -11.388 7.520 7.532 1.00 85.31 87 ALA A C 1
ATOM 618 O O . ALA A 1 87 ? -12.312 7.898 6.814 1.00 85.31 87 ALA A O 1
ATOM 619 N N . GLU A 1 88 ? -10.416 8.341 7.938 1.00 84.56 88 GLU A N 1
ATOM 620 C CA . GLU A 1 88 ? -10.324 9.753 7.539 1.00 84.56 88 GLU A CA 1
ATOM 621 C C . GLU A 1 88 ? -10.207 9.908 6.018 1.00 84.56 88 GLU A C 1
ATOM 623 O O . GLU A 1 88 ? -10.926 10.713 5.429 1.00 84.56 88 GLU A O 1
ATOM 628 N N . LEU A 1 89 ? -9.363 9.098 5.370 1.00 83.19 89 LEU A N 1
ATOM 629 C CA . LEU A 1 89 ? -9.164 9.147 3.917 1.00 83.19 89 LEU A CA 1
ATOM 630 C C . LEU A 1 89 ? -10.349 8.602 3.114 1.00 83.19 89 LEU A C 1
ATOM 632 O O . LEU A 1 89 ? -10.650 9.103 2.035 1.00 83.19 89 LEU A O 1
ATOM 636 N N . THR A 1 90 ? -11.025 7.571 3.622 1.00 80.56 90 THR A N 1
ATOM 637 C CA . THR A 1 90 ? -12.157 6.930 2.926 1.00 80.56 90 THR A CA 1
ATOM 638 C C . THR A 1 90 ? -13.515 7.525 3.301 1.00 80.56 90 THR A C 1
ATOM 640 O O . THR A 1 90 ? -14.532 7.137 2.730 1.00 80.56 90 THR A O 1
ATOM 643 N N . GLY A 1 91 ? -13.562 8.458 4.260 1.00 76.12 91 GLY A N 1
ATOM 644 C CA . GLY A 1 91 ? -14.801 9.049 4.777 1.00 76.12 91 GLY A CA 1
ATOM 645 C C . GLY A 1 91 ? -15.698 8.061 5.536 1.00 76.12 91 GLY A C 1
ATOM 646 O O . GLY A 1 91 ? -16.877 8.339 5.764 1.00 76.12 91 GLY A O 1
ATOM 647 N N . LYS A 1 92 ? -15.166 6.895 5.915 1.00 79.44 92 LYS A N 1
ATOM 648 C CA . LYS A 1 92 ? -15.888 5.817 6.606 1.00 79.44 92 LYS A CA 1
ATOM 649 C C . LYS A 1 92 ? -15.703 5.928 8.116 1.00 79.44 92 LYS A C 1
ATOM 651 O O . LY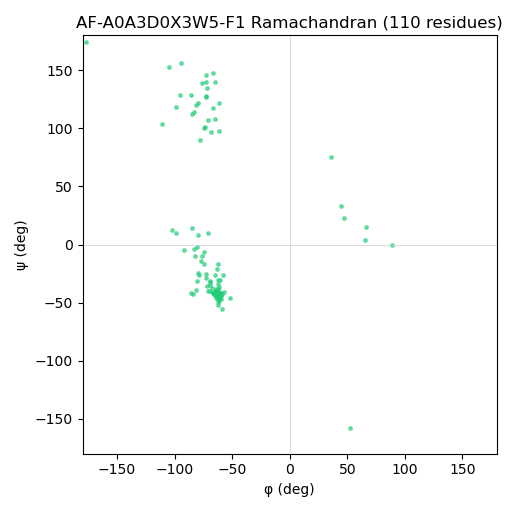S A 1 92 ? -14.714 6.470 8.591 1.00 79.44 92 LYS A O 1
ATOM 656 N N . LYS A 1 93 ? -16.626 5.375 8.907 1.00 71.50 93 LYS A N 1
ATOM 657 C CA . LYS A 1 93 ? -16.432 5.277 10.364 1.00 71.50 93 LYS A CA 1
ATOM 658 C C . LYS A 1 93 ? -15.520 4.093 10.692 1.00 71.50 93 LYS A C 1
ATOM 660 O O . LYS A 1 93 ? -15.843 2.955 10.361 1.00 71.50 93 LYS A O 1
ATOM 665 N N . ALA A 1 94 ? -14.403 4.355 11.371 1.00 67.31 94 ALA A N 1
ATOM 666 C CA . ALA A 1 94 ? -13.606 3.307 12.001 1.00 67.31 94 ALA A CA 1
ATOM 667 C C . ALA A 1 94 ? -14.327 2.814 13.259 1.00 67.31 94 ALA A C 1
ATOM 669 O O . ALA A 1 94 ? -14.274 3.446 14.312 1.00 67.31 94 ALA A O 1
ATOM 670 N N . GLU A 1 95 ? -15.017 1.682 13.157 1.00 70.12 95 GLU A N 1
ATOM 671 C CA . GLU A 1 95 ? -15.504 0.984 14.344 1.00 70.12 95 GLU A CA 1
ATOM 672 C C . GLU A 1 95 ? -14.335 0.318 15.080 1.00 70.12 95 GLU A C 1
ATOM 674 O O . GLU A 1 95 ? -13.370 -0.154 14.464 1.00 70.12 95 GLU A O 1
ATOM 679 N N . ALA A 1 96 ? -14.412 0.269 16.411 1.00 62.94 96 ALA A N 1
ATOM 680 C CA . ALA A 1 96 ? -13.392 -0.368 17.230 1.00 62.94 96 ALA A CA 1
ATOM 681 C C . ALA A 1 96 ? -13.351 -1.878 16.937 1.00 62.94 96 ALA A C 1
ATOM 683 O O . ALA A 1 96 ? -14.255 -2.621 17.311 1.00 62.94 96 ALA A O 1
ATOM 684 N N . SER A 1 97 ? -12.295 -2.334 16.257 1.00 64.69 97 SER A N 1
ATOM 685 C CA . SER A 1 97 ? -12.052 -3.762 16.036 1.00 64.69 97 SER A CA 1
ATOM 686 C C . SER A 1 97 ? -11.589 -4.413 17.334 1.00 64.69 97 SER A C 1
ATOM 688 O O . SER A 1 97 ? -10.575 -4.010 17.908 1.00 64.69 97 SER A O 1
ATOM 690 N N . GLU A 1 98 ? -12.258 -5.489 17.742 1.00 66.88 98 GLU A N 1
ATOM 691 C CA . GLU A 1 98 ? -11.771 -6.332 18.831 1.00 66.88 98 GLU A CA 1
ATOM 692 C C . GLU A 1 98 ? -10.444 -7.013 18.446 1.00 66.88 98 GLU A C 1
ATOM 694 O O . GLU A 1 98 ? -10.266 -7.451 17.299 1.00 66.88 98 GLU A O 1
ATOM 699 N N . PRO A 1 99 ? -9.481 -7.111 19.379 1.00 65.81 99 PRO A N 1
ATOM 700 C CA . PRO A 1 99 ? -8.220 -7.787 19.123 1.00 65.81 99 PRO A CA 1
ATOM 701 C C . PRO A 1 99 ? -8.450 -9.291 18.930 1.00 65.81 99 PRO A C 1
ATOM 703 O O . PRO A 1 99 ? -8.873 -10.005 19.838 1.00 65.81 99 PRO A O 1
ATOM 706 N N . LYS A 1 100 ? -8.123 -9.795 17.737 1.00 68.62 100 LYS A N 1
ATOM 707 C CA . LYS A 1 100 ? -8.128 -11.234 17.449 1.00 68.62 100 LYS A CA 1
ATOM 708 C C . LYS A 1 100 ? -6.813 -11.850 17.919 1.00 68.62 100 LYS A C 1
ATOM 710 O O . LYS A 1 100 ? -5.754 -11.568 17.360 1.00 68.62 100 LYS A O 1
ATOM 715 N N . TYR A 1 101 ? -6.884 -12.712 18.928 1.00 73.62 101 TYR A N 1
ATOM 716 C CA . TYR A 1 101 ? -5.734 -13.468 19.417 1.00 73.62 101 TYR A CA 1
ATOM 717 C C . TYR A 1 101 ? -5.689 -14.851 18.772 1.00 73.62 101 TYR A C 1
ATOM 719 O O . TYR A 1 101 ? -6.667 -15.601 18.795 1.00 73.62 101 TYR A O 1
ATOM 727 N N . ALA A 1 102 ? -4.533 -15.213 18.217 1.00 72.31 102 ALA A N 1
ATOM 728 C CA . ALA A 1 102 ? -4.299 -16.572 17.757 1.00 72.31 102 ALA A CA 1
ATOM 729 C C . ALA A 1 102 ? -4.154 -17.500 18.974 1.00 72.31 102 ALA A C 1
ATOM 731 O O . ALA A 1 102 ? -3.139 -17.480 19.669 1.00 72.31 102 ALA A O 1
ATOM 732 N N . HIS A 1 103 ? -5.169 -18.323 19.237 1.00 78.81 103 HIS A N 1
ATOM 733 C CA . HIS A 1 103 ? -5.078 -19.379 20.241 1.00 78.81 103 HIS A CA 1
ATOM 734 C C . HIS A 1 103 ? -4.456 -20.638 19.638 1.00 78.81 103 HIS A C 1
ATOM 736 O O . HIS A 1 103 ? -5.066 -21.332 18.822 1.00 78.81 103 HIS A O 1
ATOM 742 N N . LEU A 1 104 ? -3.253 -20.977 20.096 1.00 76.25 104 LEU A N 1
ATOM 743 C CA . LEU A 1 104 ? -2.633 -22.267 19.818 1.00 76.25 104 LEU A CA 1
ATOM 744 C C . LEU A 1 104 ? -3.335 -23.339 20.660 1.00 76.25 104 LEU A C 1
ATOM 746 O O . LEU A 1 104 ? -3.084 -23.474 21.854 1.00 76.25 104 LEU A O 1
ATOM 750 N N . LYS A 1 105 ? -4.235 -24.110 20.038 1.00 79.81 105 LYS A N 1
ATOM 751 C CA . LYS A 1 105 ? -4.864 -25.279 20.685 1.00 79.81 105 LYS A CA 1
ATOM 752 C C . LYS A 1 105 ? -3.913 -26.477 20.793 1.00 79.81 105 LYS A C 1
ATOM 754 O O . LYS A 1 105 ? -4.175 -27.401 21.556 1.00 79.81 105 LYS A O 1
ATOM 759 N N . CYS A 1 106 ? -2.818 -26.471 20.032 1.00 82.38 106 CYS A N 1
ATOM 760 C CA . CYS A 1 106 ? -1.801 -27.512 20.084 1.00 82.38 106 CYS A CA 1
ATOM 761 C C . CYS A 1 106 ? -0.781 -27.212 21.188 1.00 82.38 106 CYS A C 1
ATOM 763 O O . CYS A 1 106 ? -0.201 -26.130 21.228 1.00 82.38 106 CYS A O 1
ATOM 765 N N . ARG A 1 107 ? -0.531 -28.198 22.055 1.00 68.81 107 ARG A N 1
ATOM 766 C CA . ARG A 1 107 ? 0.393 -28.100 23.195 1.00 68.81 107 ARG A CA 1
ATOM 767 C C . ARG A 1 107 ? 1.863 -28.381 22.846 1.00 68.81 107 ARG A C 1
ATOM 769 O O . ARG A 1 107 ? 2.638 -28.603 23.765 1.00 68.81 107 ARG A O 1
ATOM 776 N N . GLY A 1 108 ? 2.222 -28.391 21.555 1.00 73.94 108 GLY A N 1
ATOM 777 C CA . GLY A 1 108 ? 3.594 -28.501 21.039 1.00 73.94 108 GLY A CA 1
ATOM 778 C C . GLY A 1 108 ? 4.511 -29.418 21.857 1.00 73.94 108 GLY A C 1
ATOM 779 O O . GLY A 1 108 ? 5.351 -28.930 22.609 1.00 73.94 108 GLY A O 1
ATOM 780 N N . THR A 1 109 ? 4.357 -30.739 21.752 1.00 70.50 109 THR A N 1
ATOM 781 C CA . THR A 1 109 ? 5.293 -31.681 22.389 1.00 70.50 109 THR A CA 1
ATOM 782 C C . THR A 1 109 ? 6.600 -31.754 21.595 1.00 70.50 109 THR A C 1
ATOM 784 O O . THR A 1 109 ? 6.578 -31.788 20.370 1.00 70.50 109 THR A O 1
ATOM 787 N N . LYS A 1 110 ? 7.748 -31.791 22.288 1.00 66.50 110 LYS A N 1
ATOM 788 C CA . LYS A 1 110 ? 9.102 -31.767 21.692 1.00 66.50 110 LYS A CA 1
ATOM 789 C C . LYS A 1 110 ? 9.613 -33.111 21.137 1.00 66.50 110 LYS A C 1
ATOM 791 O O . LYS A 1 110 ? 10.788 -33.202 20.805 1.00 66.50 110 LYS A O 1
ATOM 796 N N . THR A 1 111 ? 8.796 -34.154 21.060 1.00 58.28 111 THR A N 1
ATOM 797 C CA . THR A 1 111 ? 9.252 -35.500 20.671 1.00 58.28 111 THR A CA 1
ATOM 798 C C . THR A 1 111 ? 8.705 -35.875 19.299 1.00 58.28 111 THR A C 1
ATOM 800 O O . THR A 1 111 ? 7.514 -36.165 19.178 1.00 58.28 111 THR A O 1
ATOM 803 N N . ALA A 1 112 ? 9.585 -35.806 18.298 1.00 55.47 112 ALA A N 1
ATOM 804 C CA . ALA A 1 112 ? 9.465 -36.484 17.009 1.00 55.47 112 ALA A CA 1
ATOM 805 C C . ALA A 1 112 ? 10.126 -37.865 17.094 1.00 55.47 112 ALA A C 1
ATOM 807 O O . ALA A 1 112 ? 11.090 -37.987 17.888 1.00 55.47 112 ALA A O 1
#

Secondary structure (DSSP, 8-state):
-HHHHHHHHHHHHHHHHHHHHHHHHHHHS-----HHHHHHHHHS------TTSSSSHHHHHHHHHH-TTS-TT--TTTHHHHHHHHHHHHT-----PPP------S---S--

Nearest PDB structures (foldseek):
  4c1n-assembly2_G  TM=8.907E-01  e=2.921E-01  Carboxydothermus hydrogenoformans

Radius of gyration: 23.58 Å; Cα contacts (8 Å, |Δi|>4): 86; chains: 1; bounding box: 55×46×60 Å

Foldseek 3Di:
DVVVVVVVVVVVVVVVVVVVVVVVVCVVPVDPDDVLLVVLLVLAPQPCPCQLVDRGSSRLSCCLQPPVPRQLQSRLVNAPVSSVVSCVSNVHDHDHDDRDDDDDPDPDDPDD

Sequence (112 aa):
MEKAMLIIVVLVGVGAVFGVVLALANKKFAMAVNPLIHEVEEILPKGQCGACGFAGCAKYAEAVVEDPDVAPNLCVPGKAAVAEKVAELTGKKAEASEPKYAHLKCRGTKTA

Mean predicted aligned error: 10.6 Å